Protein AF-A0A7W1LEG5-F1 (afdb_monomer)

Secondary structure (DSSP, 8-state):
---TTS-S---SSEEEEEEEEE-SSS-EEEEEEEEEEEE--

Nearest PDB structures (foldseek):
  8j5r-assembly1_D  TM=8.055E-01  e=4.457E-02  Mycobacterium tuberculosis H37Rv
  8j5t-assembly1_D  TM=7.698E-01  e=9.353E-02  Mycobacterium tuberculosis H37Rv
  8wkq-assembly1_Q  TM=2.557E-01  e=9.772E+00  Salmonella enterica subsp. enterica serovar Typhimurium str. LT2

Foldseek 3Di:
DPPPPDDPDWDFQDWDWAFDWDDDPDTDTDDIDTPDTTDTD

Radius of gyration: 17.56 Å; Cα contacts (8 Å, |Δi|>4): 57; chains: 1; bounding box: 35×20×47 Å

pLDDT: mean 88.89, std 10.41, range [53.31, 97.19]

Sequence (41 aa):
MSENGTPLVDVDELKVWFPIRSGLVLDRHVGDVKAVDGVSL

Mean predicted aligned error: 6.39 Å

Solvent-accessible surface area (backbone atoms only — not comparable to full-atom values): 2797 Å² total; per-residue (Å²): 127,79,73,92,78,68,74,94,66,78,44,73,58,41,68,43,69,47,80,40,69,50,63,94,89,57,79,38,83,77,50,66,48,78,77,40,78,64,46,65,91

Structure (mmCIF, N/CA/C/O backbone):
data_AF-A0A7W1LEG5-F1
#
_entry.id   AF-A0A7W1LEG5-F1
#
loop_
_atom_site.group_PDB
_atom_site.id
_atom_site.type_symbol
_atom_site.label_atom_id
_atom_site.label_alt_id
_atom_site.label_comp_id
_atom_site.label_asym_id
_atom_site.label_entity_id
_atom_site.label_seq_id
_atom_site.pdbx_PDB_ins_code
_atom_site.Cartn_x
_atom_site.Cartn_y
_atom_site.Cartn_z
_atom_site.occupancy
_atom_site.B_iso_or_equiv
_atom_site.auth_seq_id
_atom_site.auth_comp_id
_atom_site.auth_asym_id
_atom_site.auth_atom_id
_atom_site.pdbx_PDB_model_num
ATOM 1 N N . MET A 1 1 ? -24.807 13.831 23.085 1.00 53.31 1 MET A N 1
ATOM 2 C CA . MET A 1 1 ? -23.520 13.133 22.919 1.00 53.31 1 MET A CA 1
ATOM 3 C C . MET A 1 1 ? -23.543 12.543 21.529 1.00 53.31 1 MET A C 1
ATOM 5 O O . MET A 1 1 ? -24.437 11.751 21.273 1.00 53.31 1 MET A O 1
ATOM 9 N N . SER A 1 2 ? -22.657 12.962 20.623 1.00 57.69 2 SER A N 1
ATOM 10 C CA . SER A 1 2 ? -22.339 12.068 19.504 1.00 57.69 2 SER A CA 1
ATOM 11 C C . SER A 1 2 ? -21.796 10.797 20.157 1.00 57.69 2 SER A C 1
ATOM 13 O O . SER A 1 2 ? -20.990 10.914 21.083 1.00 57.69 2 SER A O 1
ATOM 15 N N . GLU A 1 3 ? -22.309 9.620 19.812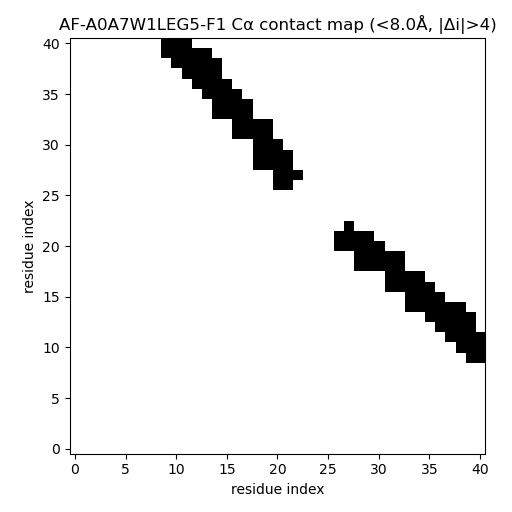 1.00 64.94 3 GLU A N 1
ATOM 16 C CA . GLU A 1 3 ? -21.786 8.359 20.339 1.00 64.94 3 GLU A CA 1
ATOM 17 C C . GLU A 1 3 ? -20.335 8.227 19.863 1.00 64.94 3 GLU A C 1
ATOM 19 O O . GLU A 1 3 ? -20.070 7.800 18.747 1.00 64.94 3 GLU A O 1
ATOM 24 N N . ASN A 1 4 ? -19.380 8.686 20.675 1.00 67.62 4 ASN A N 1
ATOM 25 C CA . ASN A 1 4 ? -17.965 8.841 20.311 1.00 67.62 4 ASN A CA 1
ATOM 26 C C . ASN A 1 4 ? -17.216 7.496 20.155 1.00 67.62 4 ASN A C 1
ATOM 28 O O . ASN A 1 4 ? -16.008 7.446 20.368 1.00 67.62 4 ASN A O 1
ATOM 32 N N . GLY A 1 5 ? -17.916 6.404 19.844 1.00 74.25 5 GLY A N 1
ATOM 33 C CA . GLY A 1 5 ? -17.358 5.052 19.798 1.00 74.25 5 GLY A CA 1
ATOM 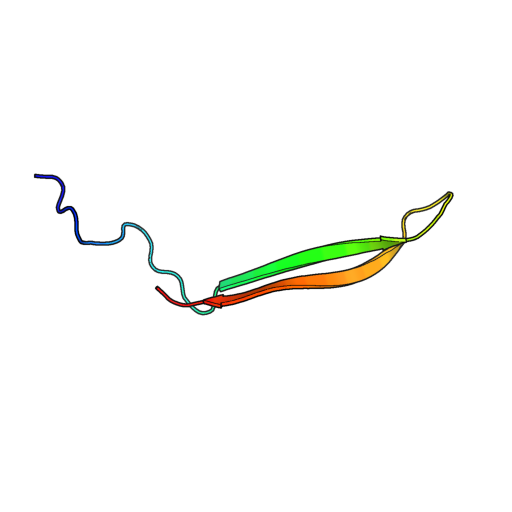34 C C . GLY A 1 5 ? -17.816 4.198 18.619 1.00 74.25 5 GLY A C 1
ATOM 35 O O . GLY A 1 5 ? -17.191 3.172 18.377 1.00 74.25 5 GLY A O 1
ATOM 36 N N . THR A 1 6 ? -18.849 4.605 17.875 1.00 83.25 6 THR A N 1
ATOM 37 C CA . THR A 1 6 ? -19.321 3.844 16.710 1.00 83.25 6 THR A CA 1
ATOM 38 C C . THR A 1 6 ? -18.704 4.430 15.438 1.00 83.25 6 THR A C 1
ATOM 40 O O . THR A 1 6 ? -18.959 5.604 15.142 1.00 83.25 6 THR A O 1
ATOM 43 N N . PRO A 1 7 ? -17.885 3.667 14.687 1.00 84.81 7 PRO A N 1
ATOM 44 C CA . PRO A 1 7 ? -17.374 4.109 13.396 1.00 84.81 7 PRO A CA 1
ATOM 45 C C . PRO A 1 7 ? -18.526 4.477 12.460 1.00 84.81 7 PRO A C 1
ATOM 47 O O . PRO A 1 7 ? -19.532 3.775 12.384 1.00 84.81 7 PRO A O 1
ATOM 50 N N . LEU A 1 8 ? -18.383 5.587 11.736 1.00 90.88 8 LEU A N 1
ATOM 51 C CA . LEU A 1 8 ? -19.360 5.975 10.711 1.00 90.88 8 LEU A CA 1
ATOM 52 C C . LEU A 1 8 ? -19.231 5.124 9.441 1.00 90.88 8 LEU A C 1
ATOM 54 O O . LEU A 1 8 ? -20.149 5.094 8.625 1.00 90.88 8 LEU A O 1
ATOM 58 N N . VAL A 1 9 ? -18.075 4.486 9.260 1.00 92.25 9 VAL A N 1
ATOM 59 C CA . VAL A 1 9 ? -17.722 3.668 8.104 1.00 92.25 9 VAL A CA 1
ATOM 60 C C . VAL A 1 9 ? -17.012 2.427 8.620 1.00 92.25 9 VAL A C 1
ATOM 62 O O . VAL A 1 9 ? -16.098 2.549 9.432 1.00 92.25 9 VAL A O 1
ATOM 65 N N . ASP A 1 10 ? -17.453 1.281 8.120 1.00 92.38 10 ASP A N 1
ATOM 66 C CA . ASP A 1 10 ? -16.800 -0.018 8.255 1.00 92.38 10 ASP A CA 1
ATOM 67 C C . ASP A 1 10 ? -16.042 -0.291 6.952 1.00 92.38 10 ASP A C 1
ATOM 69 O O . ASP A 1 10 ? -16.530 0.040 5.860 1.00 92.38 10 ASP A O 1
ATOM 73 N N . VAL A 1 11 ? -14.823 -0.811 7.057 1.00 93.81 11 VAL A N 1
ATOM 74 C CA . VAL A 1 11 ? -14.033 -1.213 5.890 1.00 93.81 11 VAL A CA 1
ATOM 75 C C . VAL A 1 11 ? -13.768 -2.704 5.943 1.00 93.81 11 VAL A C 1
ATOM 77 O O . VAL A 1 11 ? -13.387 -3.232 6.982 1.00 93.81 11 VAL A O 1
ATOM 80 N N . ASP A 1 12 ? -13.910 -3.363 4.795 1.00 95.00 12 ASP A N 1
ATOM 81 C CA . ASP A 1 12 ? -13.628 -4.786 4.648 1.00 95.00 12 ASP A CA 1
ATOM 82 C C . ASP A 1 12 ? -12.632 -5.022 3.510 1.00 95.00 12 ASP A C 1
ATOM 84 O O . ASP A 1 12 ? -12.823 -4.548 2.386 1.00 95.00 12 ASP A O 1
ATOM 88 N N 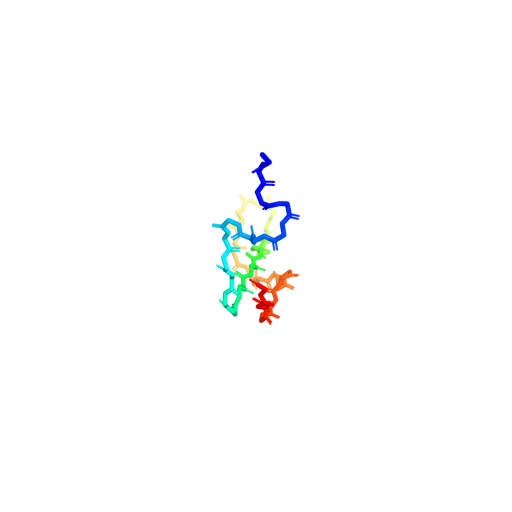. GLU A 1 13 ? -11.535 -5.712 3.827 1.00 95.06 13 GLU A N 1
ATOM 89 C CA . GLU A 1 13 ? -10.439 -6.056 2.917 1.00 95.06 13 GLU A CA 1
ATOM 90 C C . GLU A 1 13 ? -9.951 -4.900 2.020 1.00 95.06 13 GLU A C 1
ATOM 92 O O . GLU A 1 13 ? -9.601 -5.097 0.847 1.00 95.06 13 GLU A O 1
ATOM 97 N N . LEU A 1 14 ? -9.887 -3.680 2.564 1.00 94.62 14 LEU A N 1
ATOM 98 C CA . LEU A 1 14 ? -9.524 -2.492 1.797 1.00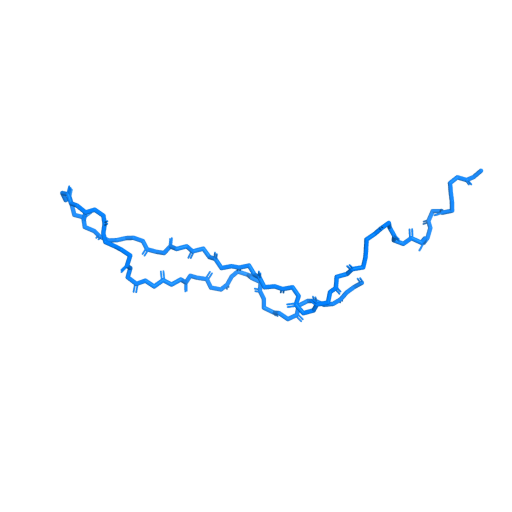 94.62 14 LEU A CA 1
ATOM 99 C C . LEU A 1 14 ? -8.131 -2.647 1.165 1.00 94.62 14 LEU A C 1
ATOM 101 O O . LEU A 1 14 ? -7.147 -2.978 1.834 1.00 94.62 14 LEU A O 1
ATOM 105 N N . LYS A 1 15 ? -8.054 -2.364 -0.142 1.00 94.81 15 LYS A N 1
ATOM 106 C CA . LYS A 1 15 ? -6.836 -2.426 -0.963 1.00 94.81 15 LYS A CA 1
ATOM 107 C C . LYS A 1 15 ? -6.607 -1.099 -1.674 1.00 94.81 15 LYS A C 1
ATOM 109 O O . LYS A 1 15 ? -7.511 -0.571 -2.316 1.00 94.81 15 LYS A O 1
ATOM 114 N N . VAL A 1 16 ? -5.384 -0.579 -1.589 1.00 95.25 16 VAL A N 1
ATOM 115 C CA . VAL A 1 16 ? -4.981 0.682 -2.233 1.00 95.25 16 VAL A CA 1
ATOM 116 C C . VAL A 1 16 ? -3.644 0.492 -2.926 1.00 95.25 16 VAL A C 1
ATOM 118 O O . VAL A 1 16 ? -2.628 0.270 -2.261 1.00 95.25 16 VAL A O 1
ATOM 121 N N . TRP A 1 17 ? -3.636 0.575 -4.257 1.00 96.38 17 TRP A N 1
ATOM 122 C CA . TRP A 1 17 ? -2.445 0.378 -5.082 1.00 96.38 17 TRP A CA 1
ATOM 123 C C . TRP A 1 17 ? -2.166 1.618 -5.934 1.00 96.38 17 TRP A C 1
ATOM 125 O O . TRP A 1 17 ? -3.086 2.218 -6.490 1.00 96.38 17 TRP A O 1
ATOM 135 N N . PHE A 1 18 ? -0.893 2.004 -6.024 1.00 96.25 18 PHE A N 1
ATOM 136 C CA . PHE A 1 18 ? -0.450 3.180 -6.770 1.00 96.25 18 PHE A CA 1
ATOM 137 C C . PHE A 1 18 ? 0.364 2.776 -8.001 1.00 96.25 18 PHE A C 1
AT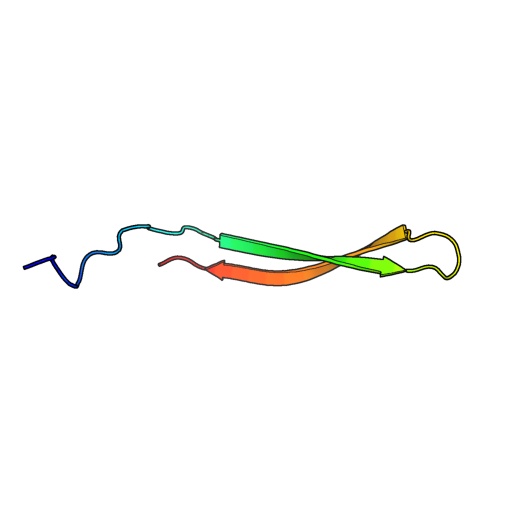OM 139 O O . PHE A 1 18 ? 1.303 1.991 -7.861 1.00 96.25 18 PHE A O 1
ATOM 146 N N . PRO A 1 19 ? 0.087 3.349 -9.182 1.00 95.25 19 PRO A N 1
ATOM 147 C CA . PRO A 1 19 ? 0.764 2.953 -10.405 1.00 95.25 19 PRO A CA 1
ATOM 148 C C . PRO A 1 19 ? 2.197 3.479 -10.468 1.00 95.25 19 PRO A C 1
ATOM 150 O O . PRO A 1 19 ? 2.477 4.648 -10.198 1.00 95.25 19 PRO A O 1
ATOM 153 N N . ILE A 1 20 ? 3.095 2.622 -10.934 1.00 95.69 20 ILE A N 1
ATOM 154 C CA . ILE A 1 20 ? 4.470 2.925 -11.316 1.00 95.69 20 ILE A CA 1
ATOM 155 C C . ILE A 1 20 ? 4.493 3.141 -12.825 1.00 95.69 20 ILE A C 1
ATOM 157 O O . ILE A 1 20 ? 4.134 2.263 -13.617 1.00 95.69 20 ILE A O 1
ATOM 161 N N . ARG A 1 21 ? 4.951 4.318 -13.240 1.00 95.12 21 ARG A N 1
ATOM 162 C CA . ARG A 1 21 ? 5.136 4.660 -14.652 1.00 95.12 21 ARG A CA 1
ATOM 163 C C . ARG A 1 21 ? 6.617 4.780 -14.976 1.00 95.12 21 ARG A C 1
ATOM 165 O O . ARG A 1 21 ? 7.413 5.157 -14.121 1.00 95.12 21 ARG A O 1
ATOM 172 N N . SER A 1 22 ? 6.984 4.424 -16.200 1.00 93.69 22 SER A N 1
ATOM 173 C CA . SER A 1 22 ? 8.360 4.510 -16.680 1.00 93.69 22 SER A CA 1
ATOM 174 C C . SER A 1 22 ? 8.411 4.940 -18.142 1.00 93.69 22 SER A C 1
AT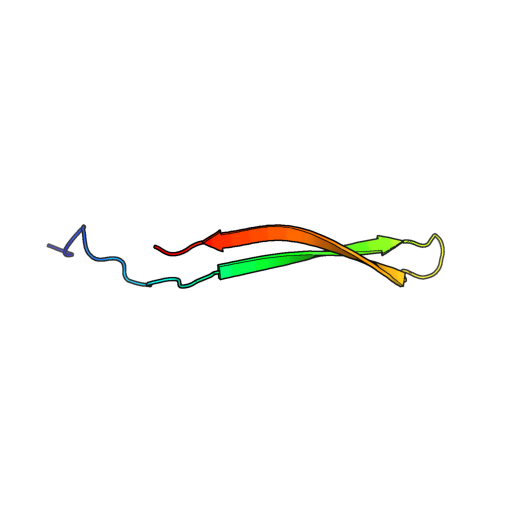OM 176 O O . SER A 1 22 ? 7.622 4.468 -18.964 1.00 93.69 22 SER A O 1
ATOM 178 N N . GLY A 1 23 ? 9.376 5.805 -18.451 1.00 92.50 23 GLY A N 1
ATOM 179 C CA . GLY A 1 23 ? 9.700 6.280 -19.791 1.00 92.50 23 GLY A CA 1
ATOM 180 C C . GLY A 1 23 ? 10.183 7.730 -19.771 1.00 92.50 23 GLY A C 1
ATOM 181 O O . GLY A 1 23 ? 9.811 8.502 -18.898 1.00 92.50 23 GLY A O 1
ATOM 182 N N . LEU A 1 24 ? 11.061 8.095 -20.711 1.00 83.50 24 LEU A N 1
ATOM 183 C CA . LEU A 1 24 ? 11.612 9.457 -20.795 1.00 83.50 24 LEU A CA 1
ATOM 184 C C . LEU A 1 24 ? 10.758 10.387 -21.671 1.00 83.50 24 LEU A C 1
ATOM 186 O O . LEU A 1 24 ? 10.727 11.591 -21.451 1.00 83.50 24 LEU A O 1
ATOM 190 N N . VAL A 1 25 ? 10.089 9.823 -22.682 1.00 88.06 25 VAL A N 1
ATOM 191 C CA . VAL A 1 25 ? 9.284 10.571 -23.668 1.00 88.06 25 VAL A CA 1
ATOM 192 C C . VAL A 1 25 ? 7.806 10.182 -23.605 1.00 88.06 25 VAL A C 1
ATOM 194 O O . VAL A 1 25 ? 6.942 11.021 -23.833 1.00 88.06 25 VAL A O 1
ATOM 197 N N . LEU A 1 26 ? 7.505 8.921 -23.279 1.00 89.44 26 LEU A N 1
ATOM 198 C CA . LEU A 1 26 ? 6.147 8.412 -23.095 1.00 89.44 26 LEU A CA 1
ATOM 199 C C . LEU A 1 26 ? 6.089 7.609 -21.797 1.00 89.44 26 LEU A C 1
ATOM 201 O O . LEU A 1 26 ? 6.870 6.675 -21.629 1.00 89.44 26 LEU A O 1
ATOM 205 N N . ASP A 1 27 ? 5.147 7.943 -20.918 1.00 90.75 27 ASP A N 1
ATOM 206 C CA . ASP A 1 27 ? 4.925 7.219 -19.668 1.00 90.75 27 ASP A CA 1
ATOM 207 C C . ASP A 1 27 ? 4.147 5.925 -19.914 1.00 90.75 27 ASP A C 1
ATOM 209 O O . ASP A 1 27 ? 2.953 5.943 -20.227 1.00 90.75 27 ASP A O 1
ATOM 213 N N . ARG A 1 28 ? 4.801 4.780 -19.717 1.00 93.69 28 ARG A N 1
ATOM 214 C CA . ARG A 1 28 ? 4.155 3.465 -19.746 1.00 93.69 28 ARG A CA 1
ATOM 215 C C . ARG A 1 28 ? 3.916 2.959 -18.327 1.00 93.69 28 ARG A C 1
ATOM 217 O O . ARG A 1 28 ? 4.810 3.029 -17.489 1.00 93.69 28 ARG A O 1
ATOM 224 N N . HIS A 1 29 ? 2.737 2.394 -18.067 1.00 95.62 29 HIS A N 1
ATOM 225 C CA . HIS A 1 29 ? 2.470 1.666 -16.824 1.00 95.62 29 HIS A CA 1
ATOM 226 C C . HIS A 1 29 ? 3.309 0.374 -16.788 1.00 95.62 29 HIS A C 1
ATOM 228 O O . HIS A 1 29 ? 3.229 -0.439 -17.713 1.00 95.62 29 HIS A O 1
ATOM 234 N N . VAL A 1 30 ? 4.131 0.208 -15.746 1.00 96.12 30 VAL A N 1
ATOM 235 C CA . VAL A 1 30 ? 5.044 -0.938 -15.574 1.00 96.12 30 VAL A CA 1
ATOM 236 C C . VAL A 1 30 ? 4.781 -1.782 -14.322 1.00 96.12 30 VAL A C 1
ATOM 238 O O . VAL A 1 30 ? 5.386 -2.839 -14.173 1.00 96.12 30 VAL A O 1
ATOM 241 N N . GLY A 1 31 ? 3.872 -1.362 -13.449 1.00 96.81 31 GLY A N 1
ATOM 242 C CA . GLY A 1 31 ? 3.421 -2.132 -12.293 1.00 96.81 31 GLY A CA 1
ATOM 243 C C . GLY A 1 31 ? 2.790 -1.231 -11.244 1.00 96.81 31 GLY A C 1
ATOM 244 O O . GLY A 1 31 ? 2.801 -0.018 -11.403 1.00 96.81 31 GLY A O 1
ATOM 245 N N . ASP A 1 32 ? 2.310 -1.814 -10.151 1.00 97.19 32 ASP A N 1
ATOM 246 C CA . ASP A 1 32 ? 1.673 -1.082 -9.059 1.00 97.19 32 ASP A CA 1
ATOM 247 C C . ASP A 1 32 ? 2.387 -1.343 -7.724 1.00 97.19 32 ASP A C 1
ATOM 249 O O . ASP A 1 32 ? 2.790 -2.468 -7.418 1.00 97.19 32 ASP A O 1
ATOM 253 N N . VAL A 1 33 ? 2.516 -0.305 -6.898 1.00 96.06 33 VAL A N 1
ATOM 254 C CA . VAL A 1 33 ? 2.914 -0.419 -5.492 1.00 96.06 33 VAL A CA 1
ATOM 255 C C . VAL A 1 33 ? 1.671 -0.695 -4.660 1.00 96.06 33 VAL A C 1
ATOM 257 O O . VAL A 1 33 ? 0.774 0.146 -4.582 1.00 96.06 33 VAL A O 1
ATOM 260 N N . LYS A 1 34 ? 1.635 -1.844 -3.983 1.00 94.62 34 LYS A N 1
ATOM 261 C CA . LYS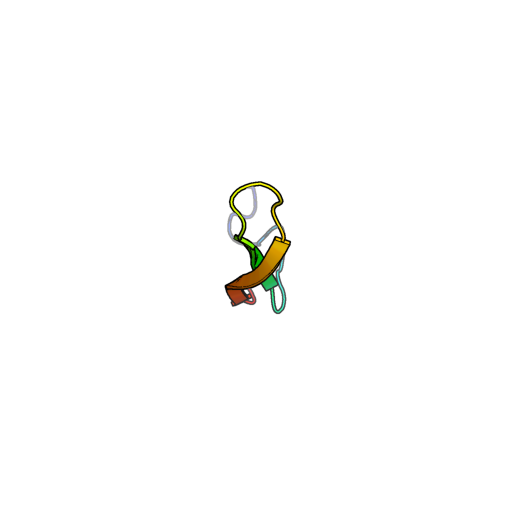 A 1 34 ? 0.614 -2.136 -2.973 1.00 94.62 34 LYS A CA 1
ATOM 262 C C . LYS A 1 34 ? 0.887 -1.318 -1.712 1.00 94.62 34 LYS A C 1
A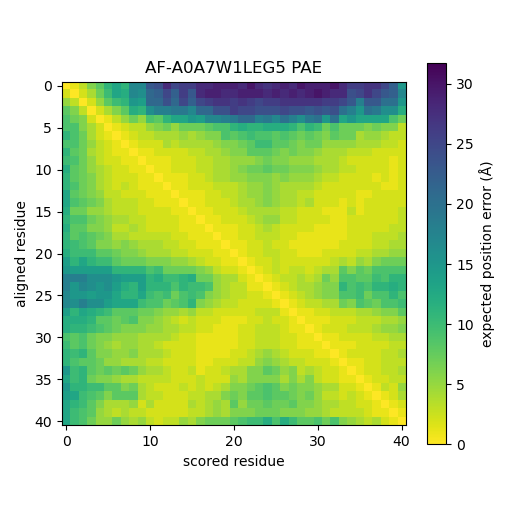TOM 264 O O . LYS A 1 34 ? 1.793 -1.652 -0.956 1.00 94.62 34 LYS A O 1
ATOM 269 N N . ALA A 1 35 ? 0.129 -0.249 -1.490 1.00 91.50 35 ALA A N 1
ATOM 270 C CA . ALA A 1 35 ? 0.294 0.594 -0.307 1.00 91.50 35 ALA A CA 1
ATOM 271 C C . ALA A 1 35 ? -0.548 0.121 0.880 1.00 91.50 35 ALA A C 1
ATOM 273 O O . ALA A 1 35 ? -0.124 0.264 2.022 1.00 91.50 35 ALA A O 1
ATOM 274 N N . VAL A 1 36 ? -1.720 -0.454 0.608 1.00 92.06 36 VAL A N 1
ATOM 275 C CA . VAL A 1 36 ? -2.586 -1.086 1.610 1.00 92.06 36 VAL A CA 1
ATOM 276 C C . VAL A 1 36 ? -3.119 -2.390 1.024 1.00 92.06 36 VAL A C 1
ATOM 278 O O . VAL A 1 36 ? -3.566 -2.405 -0.127 1.00 92.06 36 VAL A O 1
ATOM 281 N N . ASP A 1 37 ? -3.051 -3.478 1.791 1.00 89.69 37 ASP A N 1
ATOM 282 C CA . ASP A 1 37 ? -3.573 -4.790 1.399 1.00 89.69 37 ASP A CA 1
ATOM 283 C C . ASP A 1 37 ? -4.259 -5.455 2.602 1.00 89.69 37 ASP A C 1
ATOM 285 O O . ASP A 1 37 ? -3.596 -5.764 3.591 1.00 89.69 37 ASP A O 1
ATOM 289 N N . GLY A 1 38 ? -5.581 -5.653 2.517 1.00 86.75 38 GLY A N 1
ATOM 290 C CA . GLY A 1 38 ? -6.345 -6.485 3.454 1.00 86.75 38 GLY A CA 1
ATOM 291 C C . GLY A 1 38 ? -6.641 -5.848 4.815 1.00 86.75 38 GLY A C 1
ATOM 292 O O . GLY A 1 38 ? -6.503 -6.516 5.835 1.00 86.75 38 GLY A O 1
ATOM 293 N N . VAL A 1 39 ? -7.024 -4.567 4.850 1.00 89.81 39 VAL A N 1
ATOM 294 C CA . VAL A 1 39 ? -7.418 -3.888 6.100 1.0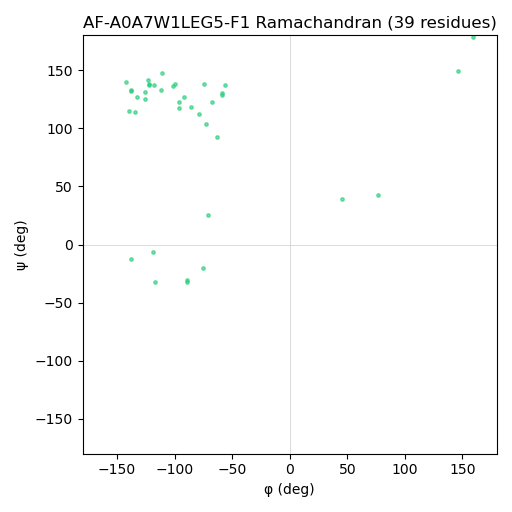0 89.81 39 VAL A CA 1
ATOM 295 C C . VAL A 1 39 ? -8.923 -4.006 6.324 1.00 89.81 39 VAL A C 1
ATOM 297 O O . VAL A 1 39 ? -9.691 -3.586 5.458 1.00 89.81 39 VAL A O 1
ATOM 300 N N . SER A 1 40 ? -9.313 -4.496 7.504 1.00 91.81 40 SER A N 1
ATOM 301 C CA . SER A 1 40 ? -10.695 -4.458 7.997 1.00 91.81 40 SER A CA 1
ATOM 302 C C . SER A 1 40 ? -10.766 -3.722 9.346 1.00 91.81 40 SER A C 1
ATOM 304 O O . SER A 1 40 ? -9.862 -3.905 10.172 1.00 91.81 40 SER A O 1
ATOM 306 N N . LEU A 1 41 ? -11.780 -2.865 9.551 1.00 86.00 41 LEU A N 1
ATOM 307 C CA . LEU A 1 41 ? -11.974 -2.034 10.757 1.00 86.00 41 LEU A CA 1
ATOM 308 C C . LEU A 1 41 ? -13.426 -1.572 10.928 1.00 86.00 41 LEU A C 1
ATOM 310 O O . LEU A 1 41 ? -13.995 -1.113 9.911 1.00 86.00 41 LEU A O 1
#